Protein AF-A0A2N2I421-F1 (afdb_monomer_lite)

Structure (mmCIF, N/CA/C/O backbone):
data_AF-A0A2N2I421-F1
#
_entry.id   AF-A0A2N2I421-F1
#
loop_
_atom_site.group_PDB
_atom_site.id
_atom_site.type_symbol
_atom_site.label_atom_id
_atom_site.label_alt_id
_atom_site.label_comp_id
_atom_site.label_asym_id
_atom_site.label_entity_id
_atom_site.label_seq_id
_atom_site.pdbx_PDB_ins_code
_atom_site.Cartn_x
_atom_site.Cartn_y
_atom_site.Cartn_z
_atom_site.occupancy
_atom_site.B_iso_or_equiv
_atom_site.auth_seq_id
_atom_site.auth_comp_id
_atom_site.auth_asym_id
_atom_site.auth_atom_id
_atom_site.pdbx_PDB_model_num
ATOM 1 N N . MET A 1 1 ? -3.428 34.709 -12.808 1.00 66.69 1 MET A N 1
ATOM 2 C CA . MET A 1 1 ? -1.961 34.485 -12.739 1.00 66.69 1 MET A CA 1
ATOM 3 C C . MET A 1 1 ? -1.583 33.252 -11.914 1.00 66.69 1 MET A C 1
ATOM 5 O O . MET A 1 1 ? -0.827 32.438 -12.419 1.00 66.69 1 MET A O 1
ATOM 9 N N . ARG A 1 2 ? -2.161 33.035 -10.721 1.00 80.00 2 ARG A N 1
ATOM 10 C CA . ARG A 1 2 ? -1.883 31.855 -9.866 1.00 80.00 2 ARG A CA 1
ATOM 11 C C . ARG A 1 2 ? -2.171 30.499 -10.533 1.00 80.00 2 ARG A C 1
ATOM 13 O O . ARG A 1 2 ? -1.354 29.596 -10.443 1.00 80.00 2 ARG A O 1
ATOM 20 N N . SER A 1 3 ? -3.268 30.391 -11.286 1.00 88.12 3 SER A N 1
ATOM 21 C CA . SER A 1 3 ? -3.626 29.155 -12.007 1.00 88.12 3 SER A CA 1
ATOM 22 C C . SER A 1 3 ? -2.586 28.734 -13.062 1.00 88.12 3 SER A C 1
ATOM 24 O O . SER A 1 3 ? -2.308 27.548 -13.195 1.00 88.12 3 SER A O 1
ATOM 26 N N . LYS A 1 4 ? -1.923 29.692 -13.732 1.00 90.38 4 LYS A N 1
ATOM 27 C CA . LYS A 1 4 ? -0.843 29.399 -14.693 1.00 90.38 4 LYS A CA 1
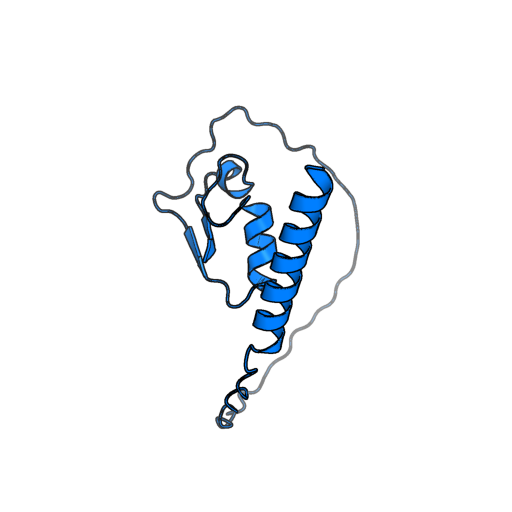ATOM 28 C C . LYS A 1 4 ? 0.377 28.779 -14.003 1.00 90.38 4 LYS A C 1
ATOM 30 O O . LYS A 1 4 ? 0.951 27.843 -14.533 1.00 90.38 4 LYS A O 1
ATOM 35 N N . ILE A 1 5 ? 0.724 29.260 -12.807 1.00 94.44 5 ILE A N 1
ATOM 36 C CA . ILE A 1 5 ? 1.854 28.739 -12.019 1.00 94.44 5 ILE A CA 1
ATOM 37 C C . ILE A 1 5 ? 1.577 27.304 -11.563 1.00 94.44 5 ILE A C 1
ATOM 39 O O . ILE A 1 5 ? 2.428 26.436 -11.732 1.00 94.44 5 ILE A O 1
ATOM 43 N N . VAL A 1 6 ? 0.376 27.045 -11.035 1.00 94.38 6 VAL A N 1
ATOM 44 C CA . VAL A 1 6 ? -0.015 25.695 -10.601 1.00 94.38 6 VAL A CA 1
ATOM 45 C C . VAL A 1 6 ? -0.002 24.731 -11.784 1.00 94.38 6 VAL A C 1
ATOM 47 O O . VAL A 1 6 ? 0.557 23.647 -11.668 1.00 94.38 6 VAL A O 1
ATOM 50 N N . PHE A 1 7 ? -0.544 25.140 -12.935 1.00 95.56 7 PHE A N 1
ATOM 51 C CA . PHE A 1 7 ? -0.570 24.303 -14.133 1.00 95.56 7 PHE A CA 1
ATOM 52 C C . PHE A 1 7 ? 0.836 23.945 -14.632 1.00 95.56 7 PHE A C 1
ATOM 54 O O . PHE A 1 7 ? 1.109 22.778 -14.901 1.00 95.56 7 PHE A O 1
ATOM 61 N N . THR A 1 8 ? 1.754 24.916 -14.690 1.00 96.44 8 THR A N 1
ATOM 62 C CA . THR A 1 8 ? 3.147 24.661 -15.084 1.00 96.44 8 THR A CA 1
ATOM 63 C C . THR A 1 8 ? 3.848 23.708 -14.115 1.00 96.44 8 THR A C 1
ATOM 65 O O . THR A 1 8 ? 4.575 22.820 -14.553 1.00 96.44 8 THR A O 1
ATOM 68 N N . LEU A 1 9 ? 3.610 23.848 -12.808 1.00 96.62 9 LEU A N 1
ATOM 69 C CA . LEU A 1 9 ? 4.215 22.986 -11.791 1.00 96.62 9 LEU A CA 1
ATOM 70 C C . LEU A 1 9 ? 3.686 21.546 -11.872 1.00 96.62 9 LEU A C 1
ATOM 72 O O . LEU A 1 9 ? 4.458 20.596 -11.762 1.00 96.62 9 LEU A O 1
ATOM 76 N N . LEU A 1 10 ? 2.387 21.390 -12.138 1.00 96.31 10 LEU A N 1
ATOM 77 C CA . LEU A 1 10 ? 1.747 20.090 -12.347 1.00 96.31 10 LEU A CA 1
ATOM 78 C C . LEU A 1 10 ? 2.276 19.404 -13.611 1.00 96.31 10 LEU A C 1
ATOM 80 O O . LEU A 1 10 ? 2.607 18.222 -13.567 1.00 96.31 10 LEU A O 1
ATOM 84 N N . LEU A 1 11 ? 2.431 20.154 -14.707 1.00 97.38 11 LEU A N 1
ATOM 85 C CA . LEU A 1 11 ? 3.017 19.648 -15.949 1.00 97.38 11 LEU A CA 1
ATOM 86 C C . LEU A 1 11 ? 4.469 19.193 -15.734 1.00 97.38 11 LEU A C 1
ATOM 88 O O . LEU A 1 11 ? 4.841 18.106 -16.171 1.00 97.38 11 LEU A O 1
ATOM 92 N N . LEU A 1 12 ? 5.271 19.986 -15.017 1.00 96.88 12 LEU A N 1
ATOM 93 C CA . LEU A 1 12 ? 6.662 19.652 -14.702 1.00 96.88 12 LEU A CA 1
ATOM 94 C C . LEU A 1 12 ? 6.760 18.361 -13.874 1.00 96.88 12 LEU A C 1
ATOM 96 O O . LEU A 1 12 ? 7.575 17.492 -14.181 1.00 96.88 12 LEU A O 1
ATOM 100 N N . MET A 1 13 ? 5.901 18.211 -12.860 1.00 96.12 13 MET A N 1
ATOM 101 C CA . MET A 1 13 ? 5.811 16.990 -12.054 1.00 96.12 13 MET A CA 1
ATOM 102 C C . MET A 1 13 ? 5.424 15.777 -12.905 1.00 96.12 13 MET A C 1
ATOM 104 O O . MET A 1 13 ? 6.041 14.724 -12.771 1.00 96.12 13 MET A O 1
ATOM 108 N N . PHE A 1 14 ? 4.454 15.926 -13.812 1.00 96.25 14 PHE A N 1
ATOM 109 C CA . PHE A 1 14 ? 4.005 14.834 -14.678 1.00 96.25 14 PHE A CA 1
ATOM 110 C C . PHE A 1 14 ? 5.100 14.371 -15.643 1.00 96.25 14 PHE A C 1
ATOM 112 O O . PHE A 1 14 ? 5.318 13.171 -15.803 1.00 96.25 14 PHE A O 1
ATOM 119 N N . VAL A 1 15 ? 5.826 15.315 -16.252 1.00 96.50 15 VAL A N 1
ATOM 120 C CA . VAL A 1 15 ? 6.951 15.008 -17.146 1.00 96.50 15 VAL A CA 1
ATOM 121 C C . VAL A 1 15 ? 8.082 14.333 -16.373 1.00 96.50 15 VAL A C 1
ATOM 123 O O . VAL A 1 15 ? 8.569 13.292 -16.806 1.00 96.50 15 VAL A O 1
ATOM 126 N N . GLY A 1 16 ? 8.463 14.869 -15.208 1.00 94.44 16 GLY A N 1
ATOM 127 C CA . GLY A 1 16 ? 9.492 14.261 -14.361 1.00 94.44 16 GLY A CA 1
ATOM 128 C C . GLY A 1 16 ? 9.130 12.833 -13.950 1.00 94.44 16 GLY A C 1
ATOM 129 O O . GLY A 1 16 ? 9.936 11.917 -14.109 1.00 94.44 16 GLY A O 1
ATOM 130 N N . PHE A 1 17 ? 7.887 12.623 -13.513 1.00 91.69 17 PHE A N 1
ATOM 131 C CA . PHE A 1 17 ? 7.378 11.306 -13.140 1.00 91.69 17 PHE A CA 1
ATOM 132 C C . PHE A 1 17 ? 7.358 10.326 -14.324 1.00 91.69 17 PHE A C 1
ATOM 134 O O . PHE A 1 17 ? 7.790 9.179 -14.189 1.00 91.69 17 PHE A O 1
ATOM 141 N N . GLY A 1 18 ? 6.923 10.782 -15.503 1.00 92.75 18 GLY A N 1
ATOM 142 C CA . GLY A 1 18 ? 6.920 9.982 -16.728 1.00 92.75 18 GLY A CA 1
ATOM 143 C C . GLY A 1 18 ? 8.325 9.558 -17.160 1.00 92.75 18 GLY A C 1
ATOM 144 O O . GLY A 1 18 ? 8.545 8.391 -17.483 1.00 92.75 18 GLY A O 1
ATOM 145 N N . VAL A 1 19 ? 9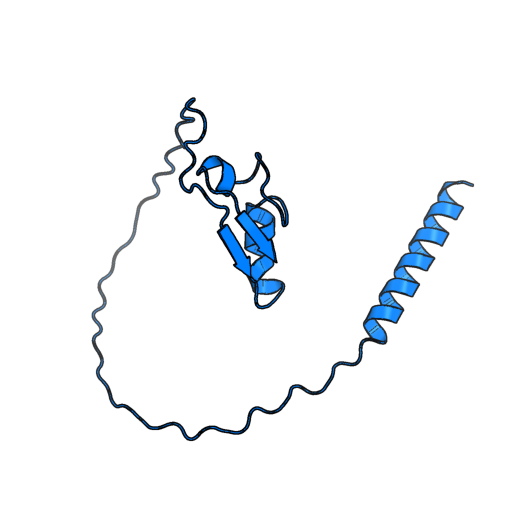.298 10.470 -17.090 1.00 93.12 19 VAL A N 1
ATOM 146 C CA . VAL A 1 19 ? 10.707 10.178 -17.395 1.00 93.12 19 VAL A CA 1
ATOM 147 C C . VAL A 1 19 ? 11.286 9.163 -16.409 1.00 93.12 19 VAL A C 1
ATOM 149 O O . VAL A 1 19 ? 11.943 8.215 -16.833 1.00 93.12 19 VAL A O 1
ATOM 152 N N . SER A 1 20 ? 10.997 9.287 -15.109 1.00 85.62 20 SER A N 1
ATOM 153 C CA . SER A 1 20 ? 11.422 8.292 -14.114 1.00 85.62 20 SER A CA 1
ATOM 154 C C . SER A 1 20 ? 10.858 6.896 -14.394 1.00 85.62 20 SER A C 1
ATOM 156 O O . SER A 1 20 ? 11.549 5.904 -14.172 1.00 85.62 20 SER A O 1
ATOM 158 N N . PHE A 1 21 ? 9.628 6.800 -14.904 1.00 85.25 21 PHE A N 1
ATOM 159 C CA . PHE A 1 21 ? 9.033 5.523 -15.301 1.00 85.25 21 PHE A CA 1
ATOM 160 C C . PHE A 1 21 ? 9.633 4.963 -16.592 1.00 85.25 21 PHE A C 1
ATOM 162 O O . PHE A 1 21 ? 9.888 3.763 -16.669 1.00 85.25 21 PHE A O 1
ATOM 169 N N . ALA A 1 22 ? 9.890 5.815 -17.585 1.00 85.50 22 ALA A N 1
ATOM 170 C CA . ALA A 1 22 ? 10.501 5.408 -18.848 1.00 85.50 22 ALA A CA 1
ATOM 171 C C . ALA A 1 22 ? 11.947 4.922 -18.664 1.00 85.50 22 ALA A C 1
ATOM 173 O O . ALA A 1 22 ? 12.380 3.991 -19.338 1.00 85.50 22 ALA A O 1
ATOM 174 N N . LEU A 1 23 ? 12.676 5.525 -17.724 1.00 87.88 23 LEU A N 1
ATOM 175 C CA . LEU A 1 23 ? 14.057 5.168 -17.414 1.00 87.88 23 LEU A CA 1
ATOM 176 C C . LEU A 1 23 ? 14.187 3.993 -16.441 1.00 87.88 23 LEU A C 1
ATOM 178 O O . LEU A 1 23 ? 15.316 3.583 -16.183 1.00 87.88 23 LEU A O 1
ATOM 182 N N . ARG A 1 24 ? 13.092 3.431 -15.899 1.00 73.50 24 ARG A N 1
ATOM 183 C CA . ARG A 1 24 ? 13.189 2.218 -15.074 1.00 73.50 24 ARG A CA 1
ATOM 184 C C . ARG A 1 24 ? 13.693 1.065 -15.947 1.00 73.50 24 ARG A C 1
ATOM 186 O O . ARG A 1 24 ? 12.945 0.600 -16.812 1.00 73.50 24 ARG A O 1
ATOM 193 N N . PRO A 1 25 ? 14.914 0.551 -15.713 1.00 71.69 25 PRO A N 1
ATOM 194 C CA . PRO A 1 25 ? 15.397 -0.606 -16.439 1.00 71.69 25 PRO A CA 1
ATOM 195 C C . PRO A 1 25 ? 14.518 -1.787 -16.037 1.00 71.69 25 PRO A C 1
ATOM 197 O O . PRO A 1 25 ? 14.498 -2.194 -14.874 1.00 71.69 25 PRO A O 1
ATOM 200 N N . ARG A 1 26 ? 13.767 -2.341 -16.991 1.00 62.16 26 ARG A N 1
ATOM 201 C CA . ARG A 1 26 ? 13.205 -3.680 -16.826 1.00 62.16 26 ARG A CA 1
ATOM 202 C C . ARG A 1 26 ? 14.384 -4.643 -16.881 1.00 62.16 26 ARG A C 1
ATOM 204 O O . ARG A 1 26 ? 14.830 -5.016 -17.961 1.00 62.16 26 ARG A O 1
ATOM 211 N N . GLY A 1 27 ? 14.946 -4.958 -15.716 1.00 72.62 27 GLY A N 1
ATOM 212 C CA . GLY A 1 27 ? 15.951 -6.005 -15.603 1.00 72.62 27 GLY A CA 1
ATOM 213 C C . GLY A 1 27 ? 15.372 -7.317 -16.145 1.00 72.62 27 GLY A C 1
ATOM 214 O O . GLY A 1 27 ? 14.191 -7.590 -15.903 1.00 72.62 27 GLY A O 1
ATOM 215 N N . PRO A 1 28 ? 16.145 -8.107 -16.906 1.00 72.44 28 PRO A N 1
ATOM 216 C CA . PRO A 1 28 ? 15.691 -9.413 -17.358 1.00 72.44 28 PRO A CA 1
ATOM 217 C C . PRO A 1 28 ? 15.330 -10.262 -16.138 1.00 72.44 28 PRO A C 1
ATOM 219 O O . PRO A 1 28 ? 16.092 -10.325 -15.171 1.00 72.44 28 PRO A O 1
ATOM 222 N N . ALA A 1 29 ? 14.152 -10.888 -16.173 1.00 68.56 29 ALA A N 1
ATOM 223 C CA . ALA A 1 29 ? 13.770 -11.851 -15.152 1.00 68.56 29 ALA A CA 1
ATOM 224 C C . ALA A 1 29 ? 14.850 -12.947 -15.101 1.00 68.56 29 ALA A C 1
ATOM 226 O O . ALA A 1 29 ? 15.209 -13.472 -16.162 1.00 68.56 29 ALA A O 1
ATOM 227 N N . PRO A 1 30 ? 15.398 -13.292 -13.922 1.00 68.00 30 PRO A N 1
ATOM 228 C CA . PRO A 1 30 ? 16.284 -14.436 -13.821 1.00 68.00 30 PRO A CA 1
ATOM 229 C C . PRO A 1 30 ? 15.496 -15.670 -14.264 1.00 68.00 30 PRO A C 1
ATOM 231 O O . PRO A 1 30 ? 14.476 -16.018 -13.669 1.00 68.00 30 PRO A O 1
ATOM 234 N N . VAL A 1 31 ? 15.947 -16.299 -15.349 1.00 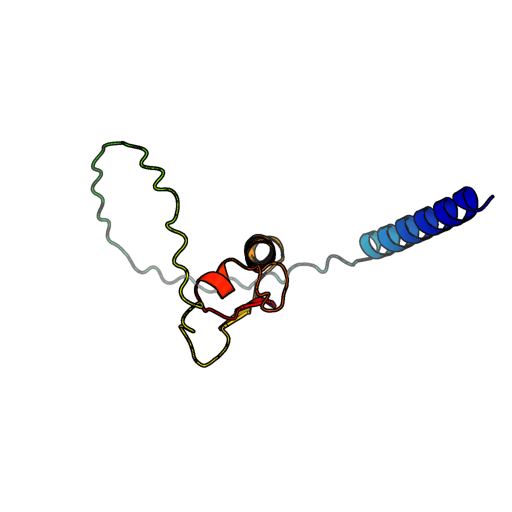67.56 31 VAL A N 1
ATOM 235 C CA . VAL A 1 31 ? 15.430 -17.592 -15.792 1.00 67.56 31 VAL A CA 1
ATOM 236 C C . VAL A 1 31 ? 15.774 -18.578 -14.684 1.00 67.56 31 VAL A C 1
ATOM 238 O O . VAL A 1 31 ? 16.939 -18.918 -14.487 1.00 67.56 31 VAL A O 1
ATOM 241 N N . ALA A 1 32 ? 14.771 -18.971 -13.902 1.00 67.00 32 ALA A N 1
ATOM 242 C CA . ALA A 1 32 ? 14.924 -20.034 -12.928 1.00 67.00 32 ALA A CA 1
ATOM 243 C C . ALA A 1 32 ? 15.384 -21.297 -13.669 1.00 67.00 32 ALA A C 1
ATOM 245 O O . ALA A 1 32 ? 14.729 -21.738 -14.616 1.00 67.00 32 ALA A O 1
ATOM 246 N N . SER A 1 33 ? 16.526 -21.854 -13.260 1.00 65.50 33 SER A N 1
ATOM 247 C CA . SER A 1 33 ? 16.982 -23.161 -13.729 1.00 65.50 33 SER A CA 1
ATOM 248 C C . SER A 1 33 ? 15.860 -24.193 -13.554 1.00 65.50 33 SER A C 1
ATOM 250 O O . SER A 1 33 ? 15.237 -24.221 -12.488 1.00 65.50 33 SER A O 1
ATOM 252 N N . PRO A 1 34 ? 15.593 -25.054 -14.551 1.00 61.34 34 PRO A N 1
ATOM 253 C CA . PRO A 1 34 ? 14.607 -26.112 -14.407 1.00 61.34 34 PRO A CA 1
ATOM 254 C C . PRO A 1 34 ? 15.097 -27.112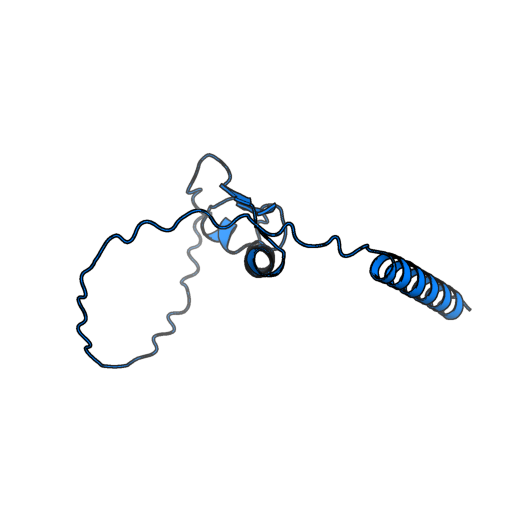 -13.355 1.00 61.34 34 PRO A C 1
ATOM 256 O O . PRO A 1 34 ? 16.025 -27.884 -13.590 1.00 61.34 34 PRO A O 1
ATOM 259 N N . ASN A 1 35 ? 14.477 -27.082 -12.177 1.00 62.00 35 ASN A N 1
ATOM 260 C CA . ASN A 1 35 ? 14.599 -28.159 -11.202 1.00 62.00 35 ASN A CA 1
ATOM 261 C C . ASN A 1 35 ? 13.905 -29.411 -11.776 1.00 62.00 35 ASN A C 1
ATOM 263 O O . ASN A 1 35 ? 12.800 -29.286 -12.314 1.00 62.00 35 ASN A O 1
ATOM 267 N N . PRO A 1 36 ? 14.501 -30.612 -11.677 1.00 56.56 36 PRO A N 1
ATOM 268 C CA . PRO A 1 36 ? 13.863 -31.834 -12.146 1.00 56.56 36 PRO A CA 1
ATOM 269 C C . PRO A 1 36 ? 12.606 -32.130 -11.317 1.00 56.56 36 PRO A C 1
ATOM 271 O O . PRO A 1 36 ? 12.664 -32.347 -10.107 1.00 56.56 36 PRO A O 1
ATOM 274 N N . VAL A 1 37 ? 11.458 -32.130 -11.995 1.00 56.94 37 VAL A N 1
ATOM 275 C CA . VAL A 1 37 ? 10.164 -32.557 -11.459 1.00 56.94 37 VAL A CA 1
ATOM 276 C C . VAL A 1 37 ? 10.198 -34.075 -11.287 1.00 56.94 37 VAL A C 1
ATOM 278 O O . VAL A 1 37 ? 10.277 -34.814 -12.266 1.00 56.94 37 VAL A O 1
ATOM 281 N N . VAL A 1 38 ? 10.130 -34.544 -10.041 1.00 57.91 38 VAL A N 1
ATOM 282 C CA . VAL A 1 38 ? 9.828 -35.946 -9.726 1.00 57.91 38 VAL A CA 1
ATOM 283 C C . VAL A 1 38 ? 8.304 -36.118 -9.800 1.00 57.91 38 VAL A C 1
ATOM 285 O O . VAL A 1 38 ? 7.591 -35.384 -9.114 1.00 57.91 38 VAL A O 1
ATOM 288 N N . PRO A 1 39 ? 7.770 -37.043 -10.617 1.00 53.44 39 PRO A N 1
ATOM 289 C CA . PRO A 1 39 ? 6.334 -37.274 -10.697 1.00 53.44 39 PRO A CA 1
ATOM 290 C C . PRO A 1 39 ? 5.869 -38.118 -9.503 1.00 53.44 39 PRO A C 1
ATOM 292 O O . PRO A 1 39 ? 6.268 -39.272 -9.358 1.00 53.44 39 PRO A O 1
ATOM 295 N N . ALA A 1 40 ? 4.998 -37.559 -8.663 1.00 52.28 40 ALA A N 1
ATOM 296 C CA . ALA A 1 40 ? 4.201 -38.330 -7.715 1.00 52.28 40 ALA A CA 1
ATOM 297 C C . ALA A 1 40 ? 2.776 -38.462 -8.267 1.00 52.28 40 ALA A C 1
ATOM 299 O O . ALA A 1 40 ? 2.022 -37.493 -8.356 1.00 52.28 40 ALA A O 1
ATOM 300 N N . SER A 1 41 ? 2.452 -39.676 -8.695 1.00 47.25 41 SER A N 1
ATOM 301 C CA . SER A 1 41 ? 1.154 -40.098 -9.207 1.00 47.25 41 SER A CA 1
ATOM 302 C C . SER A 1 41 ? 0.055 -40.029 -8.131 1.00 47.25 41 SER A C 1
ATOM 304 O O . SER A 1 41 ? 0.235 -40.626 -7.079 1.00 47.25 41 SER A O 1
ATOM 306 N N . SER A 1 42 ? -1.056 -39.342 -8.462 1.00 51.94 42 SER A N 1
ATOM 307 C CA . SER A 1 42 ? -2.499 -39.699 -8.319 1.00 51.94 42 SER A CA 1
ATOM 308 C C . SER A 1 42 ? -3.061 -40.243 -6.971 1.00 51.94 42 SER A C 1
ATOM 310 O O . SER A 1 42 ? -2.343 -40.935 -6.264 1.00 51.94 42 SER A O 1
ATOM 312 N N . PRO A 1 43 ? -4.371 -40.068 -6.627 1.00 53.38 43 PRO A N 1
ATOM 313 C CA . PRO A 1 43 ? -5.499 -40.005 -7.561 1.00 53.38 43 PRO A CA 1
ATOM 314 C C . PRO A 1 43 ? -6.643 -39.004 -7.275 1.00 53.38 43 PRO A C 1
ATOM 316 O O . PRO A 1 43 ? -6.790 -38.379 -6.232 1.00 53.38 43 PRO A O 1
ATOM 319 N N . PHE A 1 44 ? -7.457 -38.933 -8.322 1.00 49.34 44 PHE A N 1
ATOM 320 C CA . PHE A 1 44 ? -8.746 -38.301 -8.564 1.00 49.34 44 PHE A CA 1
ATOM 321 C C . PHE A 1 44 ? -9.846 -38.675 -7.552 1.00 49.34 44 PHE A C 1
ATOM 323 O O . PHE A 1 44 ? -10.080 -39.861 -7.333 1.00 49.34 44 PHE A O 1
ATOM 330 N N . VAL A 1 45 ? -10.604 -37.685 -7.057 1.00 47.59 45 VAL A N 1
ATOM 331 C CA . VAL A 1 45 ? -12.012 -37.854 -6.649 1.00 47.59 45 VAL A CA 1
ATOM 332 C C . VAL A 1 45 ? -12.784 -36.573 -6.994 1.00 47.59 45 VAL A C 1
ATOM 334 O O . VAL A 1 45 ? -12.618 -35.543 -6.348 1.00 47.59 45 VAL A O 1
ATOM 337 N N . HIS A 1 46 ? -13.640 -36.646 -8.013 1.00 52.62 46 HIS A N 1
ATOM 338 C CA . HIS A 1 46 ? -14.828 -35.793 -8.124 1.00 52.62 46 HIS A CA 1
ATOM 339 C C . HIS A 1 46 ? -15.989 -36.516 -7.427 1.00 52.62 46 HIS A C 1
ATOM 341 O O . HIS A 1 46 ? -16.080 -37.743 -7.510 1.00 52.62 46 HIS A O 1
ATOM 347 N N . PRO A 1 47 ? -16.914 -35.775 -6.804 1.00 53.12 47 PRO A N 1
ATOM 348 C CA . PRO A 1 47 ? -18.233 -35.742 -7.428 1.00 53.12 47 PRO A CA 1
ATOM 349 C C . PRO A 1 47 ? -18.860 -34.343 -7.464 1.00 53.12 47 PRO A C 1
ATOM 351 O O . PRO A 1 47 ? -18.824 -33.578 -6.503 1.00 53.12 47 PRO A O 1
ATOM 354 N N . SER A 1 48 ? -19.488 -34.055 -8.602 1.00 57.69 48 SER A N 1
ATOM 355 C CA . SER A 1 48 ? -20.480 -32.996 -8.780 1.00 57.69 48 SER A CA 1
ATOM 356 C C . SER A 1 48 ? -21.722 -33.256 -7.924 1.00 57.69 48 SER A C 1
ATOM 358 O O . SER A 1 48 ? -22.223 -34.377 -7.915 1.00 57.69 48 SER A O 1
ATOM 360 N N . SER A 1 49 ? -22.304 -32.211 -7.330 1.00 51.84 49 SER A N 1
ATOM 361 C CA . SER A 1 49 ? -23.763 -32.118 -7.205 1.00 51.84 49 SER A CA 1
ATOM 362 C C . SER A 1 49 ? -24.226 -30.664 -7.108 1.00 51.84 49 SER A C 1
ATOM 364 O O . SER A 1 49 ? -23.655 -29.841 -6.400 1.00 51.84 49 SER A O 1
ATOM 366 N N . SER A 1 50 ? -25.264 -30.390 -7.883 1.00 51.22 50 SER A N 1
ATOM 367 C CA . SER A 1 50 ? -25.929 -29.128 -8.192 1.00 51.22 50 SER A CA 1
ATOM 368 C C . SER A 1 50 ? -26.801 -28.589 -7.048 1.00 51.22 50 SER A C 1
ATOM 370 O O . SER A 1 50 ? -27.418 -29.391 -6.352 1.00 51.22 50 SER A O 1
ATOM 372 N N . ALA A 1 51 ? -26.953 -27.259 -6.942 1.00 49.62 51 ALA A N 1
ATOM 373 C CA . ALA A 1 51 ? -28.234 -26.511 -7.006 1.00 49.62 51 ALA A CA 1
ATOM 374 C C . ALA A 1 51 ? -28.154 -25.112 -6.322 1.00 49.62 51 ALA A C 1
ATOM 376 O O . ALA A 1 51 ? -27.337 -24.934 -5.420 1.00 49.62 51 ALA A O 1
ATOM 377 N N . PRO A 1 52 ? -28.969 -24.115 -6.742 1.00 64.62 52 PRO A N 1
ATOM 378 C CA . PRO A 1 52 ? -28.830 -22.703 -6.358 1.00 64.62 52 PRO A CA 1
ATOM 379 C C . PRO A 1 52 ? -29.841 -22.190 -5.299 1.00 64.62 52 PRO A C 1
ATOM 381 O O . PRO A 1 52 ? -30.876 -22.811 -5.068 1.00 64.62 52 PRO A O 1
ATOM 384 N N . SER A 1 53 ? -29.558 -20.969 -4.799 1.00 47.16 53 SER A N 1
ATOM 385 C CA . SER A 1 53 ? -30.460 -19.967 -4.160 1.00 47.16 53 SER A CA 1
ATOM 386 C C . SER A 1 53 ? -30.791 -20.126 -2.655 1.00 47.16 53 SER A C 1
ATOM 388 O O . SER A 1 53 ? -30.736 -21.244 -2.156 1.00 47.16 53 SER A O 1
ATOM 390 N N . PRO A 1 54 ? -31.178 -19.054 -1.905 1.00 53.19 54 PRO A N 1
ATOM 391 C CA . PRO A 1 54 ? -31.459 -17.661 -2.296 1.00 53.19 54 PRO A CA 1
ATOM 392 C C . PRO A 1 54 ? -30.670 -16.579 -1.515 1.00 53.19 54 PRO A C 1
ATOM 394 O O . PRO A 1 54 ? -30.023 -16.826 -0.501 1.00 53.19 54 PRO A O 1
ATOM 397 N N . MET A 1 55 ? -30.771 -15.339 -2.004 1.00 55.03 55 MET A N 1
ATOM 398 C CA . MET A 1 55 ? -30.389 -14.113 -1.297 1.00 55.03 55 MET A CA 1
ATOM 399 C C . MET A 1 55 ? -31.051 -14.050 0.086 1.00 55.03 55 MET A C 1
ATOM 401 O O . MET A 1 55 ? -32.275 -14.070 0.190 1.00 55.03 55 MET A O 1
ATOM 405 N N . ALA A 1 56 ? -30.247 -13.863 1.126 1.00 45.91 56 ALA A N 1
ATOM 406 C CA . ALA A 1 56 ? -30.683 -13.253 2.372 1.00 45.91 56 ALA A CA 1
ATOM 407 C C . ALA A 1 56 ? -29.659 -12.172 2.727 1.00 45.91 56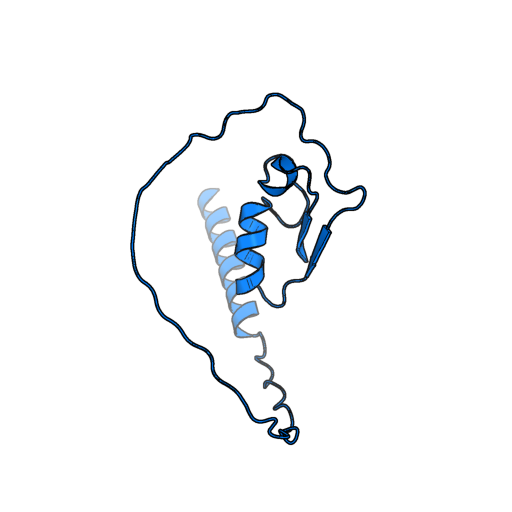 ALA A C 1
ATOM 409 O O . ALA A 1 56 ? -28.671 -12.420 3.414 1.00 45.91 56 ALA A O 1
ATOM 410 N N . SER A 1 57 ? -29.868 -10.965 2.197 1.00 57.50 57 SER A N 1
ATOM 411 C CA . SER A 1 57 ? -29.201 -9.766 2.699 1.00 57.50 57 SER A CA 1
ATOM 412 C C . SER A 1 57 ? -29.755 -9.477 4.090 1.00 57.50 57 SER A C 1
ATOM 414 O O . SER A 1 57 ? -30.727 -8.745 4.248 1.00 57.50 57 SER A O 1
ATOM 416 N N . VAL A 1 58 ? -29.156 -10.107 5.096 1.00 53.59 58 VAL A N 1
ATOM 417 C CA . VAL A 1 58 ? -29.317 -9.703 6.489 1.00 53.59 58 VAL A CA 1
ATOM 418 C C . VAL A 1 58 ? -28.550 -8.385 6.640 1.00 53.59 58 VAL A C 1
ATOM 420 O O . VAL A 1 58 ? -27.345 -8.368 6.380 1.00 53.59 58 VAL A O 1
ATOM 423 N N . PRO A 1 59 ? -29.201 -7.262 6.991 1.00 55.28 59 PRO A N 1
ATOM 424 C CA . PRO A 1 59 ? -28.463 -6.060 7.356 1.00 55.28 59 PRO A CA 1
ATOM 425 C C . PRO A 1 59 ? -27.619 -6.390 8.597 1.00 55.28 59 PRO A C 1
ATOM 427 O O . PRO A 1 59 ? -28.155 -6.993 9.531 1.00 55.28 59 PRO A O 1
ATOM 430 N N . PRO A 1 60 ? -26.318 -6.051 8.635 1.00 61.03 60 PRO A N 1
ATOM 431 C CA . PRO A 1 60 ? -25.512 -6.329 9.811 1.00 61.03 60 PRO A CA 1
ATOM 432 C C . PRO A 1 60 ? -26.109 -5.562 10.991 1.00 61.03 60 PRO A C 1
ATOM 434 O O . PRO A 1 60 ? -26.233 -4.336 10.956 1.00 61.03 60 PRO A O 1
ATOM 437 N N . ALA A 1 61 ? -26.526 -6.305 12.015 1.00 56.69 61 ALA A N 1
ATOM 438 C CA . ALA A 1 61 ? -26.908 -5.737 13.293 1.00 56.69 61 ALA A CA 1
ATOM 439 C C . ALA A 1 61 ? -25.714 -4.930 13.814 1.00 56.69 61 ALA A C 1
ATOM 441 O O . ALA A 1 61 ? -24.610 -5.457 13.953 1.00 56.69 61 ALA A O 1
ATOM 442 N N . VAL A 1 62 ? -25.923 -3.635 14.040 1.00 58.31 62 VAL A N 1
ATOM 443 C CA . VAL A 1 62 ? -24.898 -2.746 14.584 1.00 58.31 62 VAL A CA 1
ATOM 444 C C . VAL A 1 62 ? -24.809 -3.047 16.077 1.00 58.31 62 VAL A C 1
ATOM 446 O O . VAL A 1 62 ? -25.495 -2.435 16.891 1.00 58.31 62 VAL A O 1
ATOM 449 N N . SER A 1 63 ? -24.041 -4.075 16.429 1.00 58.84 63 SER A N 1
ATOM 450 C CA . SER A 1 63 ? -23.716 -4.376 17.819 1.00 58.84 63 SER A CA 1
ATOM 451 C C . SER A 1 63 ? -22.965 -3.176 18.391 1.00 58.84 63 SER A C 1
ATOM 453 O O . SER A 1 63 ? -21.902 -2.808 17.902 1.00 58.84 63 SER A O 1
ATOM 455 N N . SER A 1 64 ? -23.548 -2.535 19.401 1.00 58.66 64 SER A N 1
ATOM 456 C CA . SER A 1 64 ? -23.018 -1.346 20.081 1.00 58.66 64 SER A CA 1
ATOM 457 C C . SER A 1 64 ? -21.882 -1.653 21.065 1.00 58.66 64 SER A C 1
ATOM 459 O O . SER A 1 64 ? -21.486 -0.779 21.835 1.00 58.66 64 SER A O 1
ATOM 461 N N . ASP A 1 65 ? -21.377 -2.885 21.065 1.00 66.38 65 ASP A N 1
ATOM 462 C CA . ASP A 1 65 ? -20.240 -3.277 21.885 1.00 66.38 65 ASP A CA 1
ATOM 463 C C . ASP A 1 65 ? -18.936 -2.798 21.234 1.00 66.38 65 ASP A C 1
ATOM 465 O O . ASP A 1 65 ? -18.775 -2.917 20.014 1.00 66.38 65 ASP A O 1
ATOM 469 N N . PRO A 1 66 ? -17.984 -2.253 22.014 1.00 69.62 66 PRO A N 1
ATOM 470 C CA . PRO A 1 66 ? -16.677 -1.908 21.477 1.00 69.62 66 PRO A CA 1
ATOM 471 C C . PRO A 1 66 ? -16.028 -3.169 20.880 1.00 69.62 66 PRO A C 1
ATOM 473 O O . PRO A 1 66 ? -16.116 -4.236 21.499 1.00 69.62 66 PRO A O 1
ATOM 476 N N . PRO A 1 67 ? -15.381 -3.074 19.700 1.00 71.81 67 PRO A N 1
ATOM 477 C CA . PRO A 1 67 ? -14.812 -4.229 19.021 1.00 71.81 67 PRO A CA 1
ATOM 478 C C . PRO A 1 67 ? -13.850 -4.949 19.961 1.00 71.81 67 PRO A C 1
ATOM 480 O O . PRO A 1 67 ? -12.838 -4.401 20.411 1.00 71.81 67 PRO A O 1
ATOM 483 N N . LYS A 1 68 ? -14.208 -6.185 20.311 1.00 83.06 68 LYS A N 1
ATOM 484 C CA . LYS A 1 68 ? -13.403 -7.012 21.198 1.00 83.06 68 LYS A CA 1
ATOM 485 C C . LYS A 1 68 ? -12.137 -7.390 20.446 1.00 83.06 68 LYS A C 1
ATOM 487 O O . LYS A 1 68 ? -12.203 -8.092 19.443 1.00 83.06 68 LYS A O 1
ATOM 492 N N . LYS A 1 69 ? -10.988 -6.936 20.948 1.00 85.69 69 LYS A N 1
ATOM 493 C CA . LYS A 1 69 ? -9.689 -7.257 20.357 1.00 85.69 69 LYS A CA 1
ATOM 494 C C . LYS A 1 69 ? -9.529 -8.778 20.271 1.00 85.69 69 LYS A C 1
ATOM 496 O O . LYS A 1 69 ? -9.583 -9.459 21.296 1.00 85.69 69 LYS A O 1
ATOM 501 N N . LEU A 1 70 ? -9.365 -9.301 19.055 1.00 86.38 70 LEU A N 1
ATOM 502 C CA . LEU A 1 70 ? -9.278 -10.745 18.818 1.00 86.38 70 LEU A CA 1
ATOM 503 C C . LEU A 1 70 ? -7.872 -11.293 19.075 1.00 86.38 70 LEU A C 1
ATOM 505 O O . LEU A 1 70 ? -7.710 -12.472 19.381 1.00 86.38 70 LEU A O 1
ATOM 509 N N . MET A 1 71 ? -6.853 -10.446 18.932 1.00 88.06 71 MET A N 1
ATOM 510 C CA . MET A 1 71 ? -5.450 -10.828 19.054 1.00 88.06 71 MET A CA 1
ATOM 511 C C . MET A 1 71 ? -4.678 -9.788 19.863 1.00 88.06 71 MET A C 1
ATOM 513 O O . MET A 1 71 ? -4.824 -8.588 19.648 1.00 88.06 71 MET A O 1
ATOM 517 N N . ASP A 1 72 ? -3.787 -10.228 20.751 1.00 87.31 72 ASP A N 1
ATOM 518 C CA . ASP A 1 72 ? -2.958 -9.303 21.536 1.00 87.31 72 ASP A CA 1
ATOM 519 C C . ASP A 1 72 ? -1.932 -8.563 20.670 1.00 87.31 72 ASP A C 1
ATOM 521 O O . ASP A 1 72 ? -1.582 -7.412 20.954 1.00 87.31 72 ASP A O 1
ATOM 525 N N . ARG A 1 73 ? -1.477 -9.210 19.590 1.00 91.12 73 ARG A N 1
ATOM 526 C CA . ARG A 1 73 ? -0.450 -8.712 18.670 1.00 91.12 73 ARG A CA 1
ATOM 527 C C . ARG A 1 73 ? -1.039 -8.377 17.296 1.00 91.12 73 ARG A C 1
ATOM 529 O O . ARG A 1 73 ? -1.918 -9.103 16.838 1.00 91.12 73 ARG A O 1
ATOM 536 N N . PRO A 1 74 ? -0.517 -7.339 16.619 1.00 90.69 74 PRO A N 1
ATOM 537 C CA . PRO A 1 74 ? -0.963 -6.977 15.282 1.00 90.69 74 PRO A CA 1
ATOM 538 C C . PRO A 1 74 ? -0.522 -8.011 14.239 1.00 90.69 74 PRO A C 1
ATOM 540 O O . PRO A 1 74 ? 0.598 -8.533 14.292 1.00 90.69 74 PRO A O 1
ATOM 543 N N . LEU A 1 75 ? -1.388 -8.263 13.261 1.00 93.25 75 LEU A N 1
ATOM 544 C CA . LEU A 1 75 ? -1.117 -9.128 12.121 1.00 93.25 75 LEU A CA 1
ATOM 545 C C . LEU A 1 75 ? -0.304 -8.358 11.074 1.00 93.25 75 LEU A C 1
ATOM 547 O O . LEU A 1 75 ? -0.686 -7.268 10.655 1.00 93.25 75 LEU A O 1
ATOM 551 N N . ARG A 1 76 ? 0.819 -8.929 10.628 1.00 94.31 76 ARG A N 1
ATOM 552 C CA . ARG A 1 76 ? 1.618 -8.385 9.522 1.00 94.31 76 ARG A CA 1
ATOM 553 C C . ARG A 1 76 ? 1.398 -9.220 8.272 1.00 94.31 76 ARG A C 1
ATOM 555 O O . ARG A 1 76 ? 1.620 -10.428 8.298 1.00 94.31 76 ARG A O 1
ATOM 562 N N . VAL A 1 77 ? 0.999 -8.568 7.190 1.00 94.19 77 VAL A N 1
ATOM 563 C CA . VAL A 1 77 ? 0.752 -9.187 5.890 1.00 94.19 77 VAL A CA 1
ATOM 564 C C . VAL A 1 77 ? 1.757 -8.620 4.898 1.00 94.19 77 VAL A C 1
ATOM 566 O O . VAL A 1 77 ? 1.798 -7.412 4.674 1.00 94.19 77 VAL A O 1
ATOM 569 N N . VAL A 1 78 ? 2.572 -9.501 4.318 1.00 95.31 78 VAL A N 1
ATOM 570 C CA . VAL A 1 78 ? 3.561 -9.137 3.299 1.00 95.31 78 VAL A CA 1
ATOM 571 C C . VAL A 1 78 ? 3.018 -9.525 1.930 1.00 95.31 78 VAL A C 1
ATOM 573 O O . VAL A 1 78 ? 2.756 -10.702 1.676 1.00 95.31 78 VAL A O 1
ATOM 576 N N . GLY A 1 79 ? 2.824 -8.543 1.056 1.00 93.81 79 GLY A N 1
ATOM 577 C CA . GLY A 1 79 ? 2.393 -8.772 -0.318 1.00 93.81 79 GLY A CA 1
ATOM 578 C C . GLY A 1 79 ? 3.564 -9.129 -1.230 1.00 93.81 79 GLY A C 1
ATOM 579 O O . GLY A 1 79 ? 4.649 -8.569 -1.123 1.00 93.81 79 GLY A O 1
ATOM 580 N N . LEU A 1 80 ? 3.336 -10.029 -2.189 1.00 94.81 80 LEU A N 1
ATOM 581 C CA . LEU A 1 80 ? 4.321 -10.337 -3.240 1.00 94.81 80 LEU A CA 1
ATOM 582 C C . LEU A 1 80 ? 4.272 -9.341 -4.414 1.00 94.81 80 LEU A C 1
ATOM 584 O O . LEU A 1 80 ? 5.101 -9.401 -5.318 1.00 94.81 80 LEU A O 1
ATOM 588 N N . GLY A 1 81 ? 3.293 -8.434 -4.416 1.00 93.69 81 GLY A N 1
ATOM 589 C CA . GLY A 1 81 ? 3.100 -7.433 -5.458 1.00 93.69 81 GLY A CA 1
ATOM 590 C C . GLY A 1 81 ? 1.853 -6.581 -5.230 1.00 93.69 81 GLY A C 1
ATOM 591 O O . GLY A 1 81 ? 0.983 -6.927 -4.426 1.00 93.69 81 GLY A O 1
ATOM 592 N N . TRP A 1 82 ? 1.768 -5.469 -5.966 1.00 93.56 82 TRP A N 1
ATOM 593 C CA . TRP A 1 82 ? 0.677 -4.499 -5.835 1.00 93.56 82 TRP A CA 1
ATOM 594 C C . TRP A 1 82 ? -0.695 -5.092 -6.149 1.00 93.56 82 TRP A C 1
ATOM 596 O O . TRP A 1 82 ? -1.647 -4.815 -5.428 1.00 93.56 82 TRP A O 1
ATOM 606 N N . ASP A 1 83 ? -0.783 -5.961 -7.154 1.00 94.12 83 ASP A N 1
ATOM 607 C CA . ASP A 1 83 ? -2.056 -6.552 -7.583 1.00 94.12 83 ASP A CA 1
ATOM 608 C C . ASP A 1 83 ? -2.696 -7.431 -6.497 1.00 94.12 83 ASP A C 1
ATOM 610 O O . ASP A 1 83 ? -3.917 -7.533 -6.411 1.00 94.12 83 ASP A O 1
ATOM 614 N N . LEU A 1 84 ? -1.871 -8.034 -5.634 1.00 94.25 84 LEU A N 1
ATOM 615 C CA . LEU A 1 84 ? -2.330 -8.897 -4.546 1.00 94.25 84 LEU A CA 1
ATOM 616 C C . LEU A 1 84 ? -2.578 -8.125 -3.249 1.00 94.25 84 LEU A C 1
ATOM 618 O O . LEU A 1 84 ? -3.484 -8.474 -2.496 1.00 94.25 84 LEU A O 1
ATOM 622 N N . ILE A 1 85 ? -1.784 -7.085 -2.970 1.00 95.88 85 ILE A N 1
ATOM 623 C CA . ILE A 1 85 ? -1.911 -6.322 -1.722 1.00 95.88 85 ILE A CA 1
ATOM 624 C C . ILE A 1 85 ? -2.957 -5.203 -1.819 1.00 95.88 85 ILE A C 1
ATOM 626 O O . ILE A 1 85 ? -3.557 -4.855 -0.805 1.00 95.88 85 ILE A O 1
ATOM 630 N N . ALA A 1 86 ? -3.232 -4.667 -3.015 1.00 95.50 86 ALA A N 1
ATOM 631 C CA . ALA A 1 86 ? -4.136 -3.531 -3.209 1.00 95.50 86 ALA A CA 1
ATOM 632 C C . ALA A 1 86 ? -5.552 -3.738 -2.636 1.00 95.50 86 ALA A C 1
ATOM 634 O O . ALA A 1 86 ? -6.029 -2.829 -1.953 1.00 95.50 86 ALA A O 1
ATOM 635 N N . PRO A 1 87 ? -6.221 -4.899 -2.809 1.00 94.75 87 PRO A N 1
ATOM 636 C CA . PRO A 1 87 ? -7.512 -5.139 -2.164 1.00 94.75 87 PRO A CA 1
ATOM 637 C C . PRO A 1 87 ? -7.417 -5.066 -0.635 1.00 94.75 87 PRO A C 1
ATOM 639 O O . PRO A 1 87 ? -8.286 -4.489 0.014 1.00 94.75 87 PRO A O 1
ATOM 642 N N . GLY A 1 88 ? -6.329 -5.591 -0.063 1.00 93.50 88 GLY A N 1
ATOM 643 C CA . GLY A 1 88 ? -6.054 -5.511 1.369 1.00 93.50 88 GLY A CA 1
ATOM 644 C C . GLY A 1 88 ? -5.880 -4.070 1.843 1.00 93.50 88 GLY A C 1
ATOM 645 O O . GLY A 1 88 ? -6.472 -3.692 2.847 1.00 93.50 88 GLY A O 1
ATOM 646 N N . VAL A 1 89 ? -5.145 -3.245 1.089 1.00 94.75 89 VAL A N 1
ATOM 647 C CA . VAL A 1 89 ? -4.956 -1.815 1.396 1.00 94.75 89 VAL A CA 1
ATOM 648 C C . VAL A 1 89 ? -6.282 -1.057 1.364 1.00 94.75 89 VAL A C 1
ATOM 650 O O . VAL A 1 89 ? -6.525 -0.232 2.239 1.00 94.75 89 VAL A O 1
ATOM 653 N N . LEU A 1 90 ? -7.159 -1.357 0.400 1.00 94.94 90 LEU A N 1
ATOM 654 C CA . LEU A 1 90 ? -8.482 -0.733 0.305 1.00 94.94 90 LEU A CA 1
ATOM 655 C C . LEU A 1 90 ? -9.372 -1.083 1.504 1.00 94.94 90 LEU A C 1
ATOM 657 O O . LEU A 1 90 ? -10.037 -0.212 2.052 1.00 94.94 90 LEU A O 1
ATOM 661 N N . VAL A 1 91 ? -9.373 -2.347 1.931 1.00 94.50 91 VAL A N 1
ATOM 662 C CA . VAL A 1 91 ? -10.197 -2.812 3.061 1.00 94.50 91 VAL A CA 1
ATOM 663 C C . VAL A 1 91 ? -9.623 -2.368 4.414 1.00 94.50 91 VAL A C 1
ATOM 665 O O . VAL A 1 91 ? -10.377 -2.117 5.359 1.00 94.50 91 VAL A O 1
ATOM 668 N N . ASN A 1 92 ? -8.295 -2.245 4.506 1.00 94.94 92 ASN A N 1
ATOM 669 C CA . ASN A 1 92 ? -7.589 -1.762 5.691 1.00 94.94 92 ASN A CA 1
ATOM 670 C C . ASN A 1 92 ? -7.574 -0.228 5.815 1.00 94.94 92 ASN A C 1
ATOM 672 O O . ASN A 1 92 ? -7.108 0.285 6.826 1.00 94.94 92 ASN A O 1
ATOM 676 N N . ASP A 1 93 ? -8.086 0.495 4.813 1.00 94.12 93 ASP A N 1
ATOM 677 C CA . ASP A 1 93 ? -8.032 1.963 4.726 1.00 94.12 93 ASP A CA 1
ATOM 678 C C . ASP A 1 93 ? -6.586 2.515 4.771 1.00 94.12 93 ASP A C 1
ATOM 680 O O . ASP A 1 93 ? -6.302 3.585 5.307 1.00 94.12 93 ASP A O 1
ATOM 684 N N . GLY A 1 94 ? -5.637 1.751 4.214 1.00 93.75 94 GLY A N 1
ATOM 685 C CA . GLY A 1 94 ? -4.214 2.086 4.184 1.00 93.75 94 GLY A CA 1
ATOM 686 C C . GLY A 1 94 ? -3.281 0.937 4.573 1.00 93.75 94 GLY A C 1
ATOM 687 O O . GLY A 1 94 ? -3.664 -0.228 4.657 1.00 93.75 94 GLY A O 1
ATOM 688 N N . LEU A 1 95 ? -2.003 1.271 4.784 1.00 93.62 95 LEU A N 1
ATOM 689 C CA . LEU A 1 95 ? -0.956 0.303 5.154 1.00 93.62 95 LEU A CA 1
ATOM 690 C C . LEU A 1 95 ? -0.876 0.036 6.664 1.00 93.62 95 LEU A C 1
ATOM 692 O O . LEU A 1 95 ? -0.344 -0.990 7.088 1.00 93.62 95 LEU A O 1
ATOM 696 N N . ALA A 1 96 ? -1.377 0.968 7.472 1.00 94.88 96 ALA A N 1
ATOM 697 C CA . ALA A 1 96 ? -1.419 0.868 8.924 1.00 94.88 96 ALA A CA 1
ATOM 698 C C . ALA A 1 96 ? -2.860 0.614 9.395 1.00 94.88 96 ALA A C 1
ATOM 700 O O . ALA A 1 96 ? -3.789 0.975 8.672 1.00 94.88 96 ALA A O 1
ATOM 701 N N . PRO A 1 97 ? -3.054 0.038 10.593 1.00 90.19 97 PRO A N 1
ATOM 702 C CA . PRO A 1 97 ? -4.381 -0.155 11.159 1.00 90.19 97 PRO A CA 1
ATOM 703 C C . PRO A 1 97 ? -5.118 1.181 11.284 1.00 90.19 97 PRO A C 1
ATOM 705 O O . PRO A 1 97 ? -4.589 2.135 11.862 1.00 90.19 97 PRO A O 1
ATOM 708 N N . ALA A 1 98 ? -6.342 1.235 10.768 1.00 89.44 98 ALA A N 1
ATOM 709 C CA . ALA A 1 98 ? -7.215 2.396 10.866 1.00 89.44 98 ALA A CA 1
ATOM 710 C C . ALA A 1 98 ? -8.540 2.006 11.540 1.00 89.44 98 ALA A C 1
ATOM 712 O O . ALA A 1 98 ? -9.113 0.973 11.194 1.00 89.44 98 ALA A O 1
ATOM 713 N N . PRO A 1 99 ? -9.091 2.833 12.448 1.00 88.88 99 PRO A N 1
ATOM 714 C CA . PRO A 1 99 ? -10.330 2.513 13.165 1.00 88.88 99 PRO A CA 1
ATOM 715 C C . PRO A 1 99 ? -11.556 2.412 12.242 1.00 88.88 99 PRO A C 1
ATOM 717 O O . PRO A 1 99 ? -12.548 1.776 12.585 1.00 88.88 99 PRO A O 1
ATOM 720 N N . SER A 1 100 ? -11.492 3.031 11.063 1.00 89.62 100 SER A N 1
ATOM 721 C CA . SER A 1 100 ? -12.491 2.949 9.994 1.00 89.62 100 SER A CA 1
ATOM 722 C C . SER A 1 100 ? -12.472 1.614 9.243 1.00 89.62 100 SER A C 1
ATOM 724 O O . SER A 1 100 ? -13.484 1.276 8.614 1.00 89.62 100 SER A O 1
ATOM 726 N N . SER A 1 101 ? -11.360 0.871 9.311 1.00 91.56 101 SER A N 1
ATOM 727 C CA . SER A 1 101 ? -11.118 -0.340 8.529 1.00 91.56 101 SER A CA 1
ATOM 728 C C . SER A 1 101 ? -12.070 -1.476 8.889 1.00 91.56 101 SER A C 1
ATOM 730 O O . SER A 1 101 ? -12.544 -1.588 10.023 1.00 91.56 101 SER A O 1
ATOM 732 N N . ALA A 1 102 ? -12.333 -2.363 7.927 1.00 90.44 102 ALA A N 1
ATOM 733 C CA . ALA A 1 102 ? -13.132 -3.553 8.205 1.00 90.44 102 ALA A CA 1
ATOM 734 C C . ALA A 1 102 ? -12.439 -4.468 9.231 1.00 90.44 102 ALA A C 1
ATOM 736 O O . ALA A 1 102 ? -13.108 -5.050 10.075 1.00 90.44 102 ALA A O 1
ATOM 737 N N . PHE A 1 103 ? -11.104 -4.534 9.221 1.00 92.25 103 PHE A N 1
ATOM 738 C CA . PHE A 1 103 ? -10.336 -5.358 10.156 1.00 92.25 103 PHE A CA 1
ATOM 739 C C . PHE A 1 103 ? -10.443 -4.865 11.603 1.00 92.25 103 PHE A C 1
ATOM 741 O O . PHE A 1 103 ? -10.654 -5.670 12.506 1.00 92.25 103 PHE A O 1
ATOM 748 N N . SER A 1 104 ? -10.388 -3.550 11.835 1.00 91.06 104 SER A N 1
ATOM 749 C CA . SER A 1 104 ? -10.537 -2.991 13.183 1.00 91.06 104 SER A CA 1
ATOM 750 C C . SER A 1 104 ? -11.948 -3.169 13.748 1.00 91.06 104 SER A C 1
ATOM 752 O O . SER A 1 104 ? -12.094 -3.305 14.961 1.00 91.06 104 SER A O 1
ATOM 754 N N . ARG A 1 105 ? -12.985 -3.244 12.898 1.00 90.38 105 ARG A N 1
ATOM 755 C CA . ARG A 1 105 ? -14.354 -3.602 13.329 1.00 90.38 105 ARG A CA 1
ATOM 756 C C . ARG A 1 105 ? -14.446 -5.041 13.822 1.00 90.38 105 ARG A C 1
ATOM 758 O O . ARG A 1 105 ? -15.182 -5.311 14.762 1.00 90.38 105 ARG A O 1
ATOM 765 N N . GLU A 1 106 ? -13.639 -5.920 13.241 1.00 90.44 106 GLU A N 1
ATOM 766 C CA . GLU A 1 106 ? -13.461 -7.297 13.704 1.00 90.44 106 GLU A CA 1
ATOM 767 C C . GLU A 1 106 ? -12.424 -7.405 14.840 1.00 90.44 106 GLU A C 1
ATOM 769 O O . GLU A 1 106 ? -12.068 -8.500 15.260 1.00 90.44 106 GLU A O 1
ATOM 774 N N . GLY A 1 107 ? -11.897 -6.285 15.351 1.00 90.50 107 GLY A N 1
ATOM 775 C CA . GLY A 1 107 ? -10.913 -6.281 16.436 1.00 90.50 107 GLY A CA 1
ATOM 776 C C . GLY A 1 107 ? -9.533 -6.820 16.038 1.00 90.50 107 GLY A C 1
ATOM 777 O O . GLY A 1 107 ? -8.803 -7.319 16.902 1.00 90.50 107 GLY A O 1
ATOM 778 N N . ILE A 1 108 ? -9.180 -6.744 14.750 1.00 91.75 108 ILE A N 1
ATOM 779 C CA . ILE A 1 108 ? -7.895 -7.183 14.195 1.00 91.75 108 ILE A CA 1
ATOM 780 C C . ILE A 1 108 ? -7.103 -5.963 13.715 1.00 91.75 108 ILE A C 1
ATOM 782 O O . ILE A 1 108 ? -7.518 -5.245 12.807 1.00 91.75 108 ILE A O 1
ATOM 786 N N . ASP A 1 109 ? -5.914 -5.770 14.281 1.00 93.06 109 ASP A N 1
ATOM 787 C CA . ASP A 1 109 ? -4.981 -4.733 13.841 1.00 93.06 109 ASP A CA 1
ATOM 788 C C . ASP A 1 109 ? -4.080 -5.286 12.727 1.00 93.06 109 ASP A C 1
ATOM 790 O O . ASP A 1 109 ? -3.247 -6.160 12.986 1.00 93.06 109 ASP A O 1
ATOM 794 N N . VAL A 1 110 ? -4.227 -4.788 11.493 1.00 94.88 110 VAL A N 1
ATOM 795 C CA . VAL A 1 110 ? -3.484 -5.280 10.317 1.00 94.88 110 VAL A CA 1
ATOM 796 C C . VAL A 1 110 ? -2.479 -4.246 9.803 1.00 94.88 110 VAL A C 1
ATOM 798 O O . VAL A 1 110 ? -2.814 -3.092 9.538 1.00 94.88 110 VAL A O 1
ATOM 801 N N . HIS A 1 111 ? -1.234 -4.684 9.612 1.00 94.94 111 HIS A N 1
ATOM 802 C CA . HIS A 1 111 ? -0.188 -3.948 8.904 1.00 94.94 111 HIS A CA 1
ATOM 803 C C . HIS A 1 111 ? 0.124 -4.623 7.569 1.00 94.94 111 HIS A C 1
ATOM 805 O O . HIS A 1 111 ? 0.430 -5.816 7.537 1.00 94.94 111 HIS A O 1
ATOM 811 N N . LEU A 1 112 ? 0.101 -3.846 6.491 1.00 94.44 112 LEU A N 1
ATOM 812 C CA . LEU A 1 112 ? 0.389 -4.295 5.129 1.00 94.44 112 LEU A CA 1
ATOM 813 C C . LEU A 1 112 ? 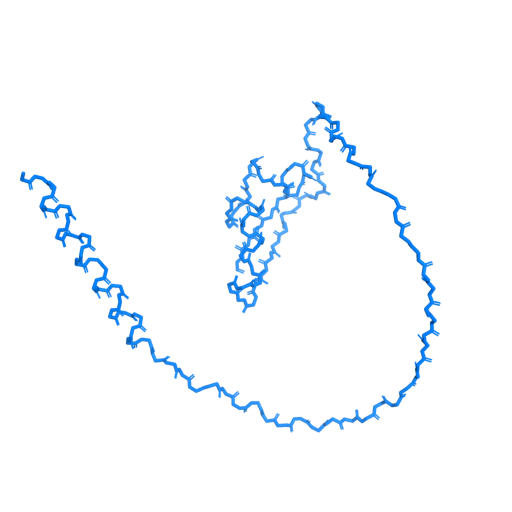1.747 -3.739 4.685 1.00 94.44 112 LEU A C 1
ATOM 815 O O . LEU A 1 112 ? 2.023 -2.552 4.879 1.00 94.44 112 LEU A O 1
ATOM 819 N N . SER A 1 113 ? 2.587 -4.594 4.101 1.00 90.94 113 SER A N 1
ATOM 820 C CA . SER A 1 113 ? 3.929 -4.247 3.603 1.00 90.94 113 SER A CA 1
ATOM 821 C C . SER A 1 113 ? 4.268 -4.937 2.294 1.00 90.94 113 SER A C 1
ATOM 823 O O . SER A 1 113 ? 3.838 -6.101 2.133 1.00 90.94 113 SER A O 1
#

Radius of gyration: 24.65 Å; chains: 1; bounding box: 48×75×41 Å

pLDDT: mean 79.03, std 17.25, range [45.91, 97.38]

Secondary structure (DSSP, 8-state):
-HHHHHHHHHHHHHHHHHHHHHT---PPPP---------------------------PPPP---S----S-SS-EEE--SSHHHHHHHHHHTTSSS--TTSHHHHTT--EEE-

Sequence (113 aa):
MRSKIVFTLLLLMFVGFGVSFALRPRGPAPVASPNPVVPASSPFVHPSSSAPSPMASVPPAVSSDPPKKLMDRPLRVVGLGWDLIAPGVLVNDGLAPAPSSAFSREGIDVHLS

Foldseek 3Di:
DVVVVVVVVVVVVVVVVVVVVVPPDPDPDPPPDDDDDDDDDDDDDDDDDDDDDDDDPDPPDPPPDQQDQPDPDAAEDEDPDCVGCVVVCVQCVHQWHDCPHPCVSNNHTYGYD